Protein AF-A0A6G4WP25-F1 (afdb_monomer)

Sequence (79 aa):
MSSVATSHGGWKSIVLLSVGLGLSALVAANAHLLYVAASSQPDCVAHLQHGEGNGTTSFSAATSSCSSKPSVTTKALVE

Foldseek 3Di:
DDDPPPDPVVVVVVVVVVVVVVVVVVVVVVVVVVVCVCPVPPPPQPADEVPRDPPDPHHHDDDDPPPPPPDPVVVVVPD

Solvent-accessible surface area (backbone atoms only — not comparable to full-atom values): 5184 Å² total; per-residue (Å²): 140,83,83,80,72,90,42,84,63,47,59,54,47,53,50,50,50,51,52,51,51,52,51,50,52,52,51,51,54,53,52,48,52,52,49,51,64,55,68,74,67,71,72,75,66,84,56,33,57,80,87,67,48,87,75,84,89,56,61,50,54,78,83,72,86,69,83,71,71,79,66,76,73,67,68,73,76,78,115

Structure (mmCIF, N/CA/C/O backbone):
data_AF-A0A6G4WP25-F1
#
_entry.id   AF-A0A6G4WP25-F1
#
loop_
_atom_site.group_PDB
_atom_site.id
_atom_site.type_symbol
_atom_site.label_atom_id
_atom_site.label_alt_id
_atom_site.label_comp_id
_atom_site.label_asym_id
_atom_site.label_entity_id
_atom_site.label_seq_id
_atom_site.pdbx_PDB_ins_code
_atom_site.Cartn_x
_atom_site.Cartn_y
_atom_site.Cartn_z
_atom_site.occupancy
_atom_site.B_iso_or_equiv
_atom_site.auth_seq_id
_atom_site.auth_comp_id
_atom_site.auth_asym_id
_atom_site.auth_atom_id
_atom_site.pdbx_PDB_model_num
ATOM 1 N N . MET A 1 1 ? 30.634 -17.660 -22.672 1.00 38.19 1 MET A N 1
ATOM 2 C CA . MET A 1 1 ? 30.172 -16.863 -23.829 1.00 38.19 1 MET A CA 1
ATOM 3 C C . MET A 1 1 ? 29.405 -15.658 -23.299 1.00 38.19 1 MET A C 1
ATOM 5 O O . MET A 1 1 ? 28.196 -15.708 -23.153 1.00 38.19 1 MET A O 1
ATOM 9 N N . SER A 1 2 ? 30.125 -14.611 -22.896 1.00 46.44 2 SER A N 1
ATOM 10 C CA . SER A 1 2 ? 29.527 -13.404 -22.318 1.00 46.44 2 SER A CA 1
ATOM 11 C C . SER A 1 2 ? 29.465 -12.348 -23.409 1.00 46.44 2 SER A C 1
ATOM 13 O O . SER A 1 2 ? 30.480 -11.746 -23.745 1.00 46.44 2 SER A O 1
ATOM 15 N N . SER A 1 3 ? 28.291 -12.176 -24.008 1.00 46.22 3 SER A N 1
ATOM 16 C CA . SER A 1 3 ? 28.053 -11.090 -24.954 1.00 46.22 3 SER A CA 1
ATOM 17 C C . SER A 1 3 ? 27.618 -9.865 -24.155 1.00 46.22 3 SER A C 1
ATOM 19 O O . SER A 1 3 ? 26.447 -9.733 -23.802 1.00 46.22 3 SER A O 1
ATOM 21 N N . VAL A 1 4 ? 28.569 -8.995 -23.802 1.00 56.12 4 VAL A N 1
ATOM 22 C CA . VAL A 1 4 ? 28.241 -7.651 -23.318 1.00 56.12 4 VAL A CA 1
ATOM 23 C C . VAL A 1 4 ? 28.033 -6.779 -24.553 1.00 56.12 4 VAL A C 1
ATOM 25 O O . VAL A 1 4 ? 28.960 -6.240 -25.150 1.00 56.12 4 VAL A O 1
ATOM 28 N N . ALA A 1 5 ? 26.791 -6.733 -25.025 1.00 56.97 5 ALA A N 1
ATOM 29 C CA . ALA A 1 5 ? 26.407 -5.803 -26.071 1.00 56.97 5 ALA A CA 1
ATOM 30 C C . ALA A 1 5 ? 26.341 -4.405 -25.448 1.00 56.97 5 ALA A C 1
ATOM 32 O O . ALA A 1 5 ? 25.345 -4.036 -24.822 1.00 56.97 5 ALA A O 1
ATOM 33 N N . THR A 1 6 ? 27.402 -3.616 -25.606 1.00 59.72 6 THR A N 1
ATOM 34 C CA . THR A 1 6 ? 27.399 -2.186 -25.277 1.00 59.72 6 THR A CA 1
ATOM 35 C C . THR A 1 6 ? 26.562 -1.449 -26.325 1.00 59.72 6 THR A C 1
ATOM 37 O O . THR A 1 6 ? 27.063 -0.815 -27.246 1.00 59.72 6 THR A O 1
ATOM 40 N N . SER A 1 7 ? 25.243 -1.595 -26.214 1.00 59.34 7 SER A N 1
ATOM 41 C CA . SER A 1 7 ? 24.261 -0.822 -26.963 1.00 59.34 7 SER A CA 1
ATOM 42 C C . SER A 1 7 ? 23.858 0.377 -26.116 1.00 59.34 7 SER A C 1
ATOM 44 O O . SER A 1 7 ? 23.595 0.245 -24.922 1.00 59.34 7 SER A O 1
ATOM 46 N N . HIS A 1 8 ? 23.739 1.551 -26.725 1.00 56.94 8 HIS A N 1
ATOM 47 C CA . HIS A 1 8 ? 23.197 2.751 -26.081 1.00 56.94 8 HIS A CA 1
ATOM 48 C C . HIS A 1 8 ? 21.770 2.522 -25.510 1.00 56.94 8 HIS A C 1
ATOM 50 O O . HIS A 1 8 ? 21.307 3.263 -24.642 1.00 56.94 8 HIS A O 1
ATOM 56 N N . GLY A 1 9 ? 21.076 1.459 -25.948 1.00 62.06 9 GLY A N 1
ATOM 57 C CA . GLY A 1 9 ? 19.824 0.967 -25.356 1.00 62.06 9 GLY A CA 1
ATOM 58 C C . GLY A 1 9 ? 19.989 0.159 -24.059 1.00 62.06 9 GLY A C 1
ATOM 59 O O . GLY A 1 9 ? 19.055 0.101 -23.262 1.00 62.06 9 GLY A O 1
ATOM 60 N N . GLY A 1 10 ? 21.166 -0.412 -23.799 1.00 76.19 10 GLY A N 1
ATOM 61 C CA . GLY A 1 10 ? 21.481 -1.178 -22.590 1.00 76.19 10 GLY A CA 1
ATOM 62 C C . GLY A 1 10 ? 21.548 -0.303 -21.339 1.00 76.19 10 GLY A C 1
ATOM 63 O O . GLY A 1 10 ? 20.901 -0.619 -20.348 1.00 76.19 10 GLY A O 1
ATOM 64 N N . TRP A 1 11 ? 22.224 0.852 -21.400 1.00 85.56 11 TRP A N 1
ATOM 65 C CA . TRP A 1 11 ? 22.245 1.809 -20.280 1.00 85.56 11 TRP A CA 1
ATOM 66 C C . TRP A 1 11 ? 20.837 2.309 -19.955 1.00 85.56 11 TRP A C 1
ATOM 68 O O . TRP A 1 11 ? 20.422 2.306 -18.799 1.00 85.56 11 TRP A O 1
ATOM 78 N N . LYS A 1 12 ? 20.074 2.707 -20.981 1.00 85.69 12 LYS A N 1
ATOM 79 C CA . LYS A 1 12 ? 18.681 3.142 -20.812 1.00 85.69 12 LYS A CA 1
ATOM 80 C C . LYS A 1 12 ? 17.824 2.040 -20.191 1.00 85.69 12 LYS A C 1
ATOM 82 O O . LYS A 1 12 ? 17.031 2.328 -19.303 1.00 85.69 12 LYS A O 1
ATOM 87 N N . SER A 1 13 ? 18.028 0.789 -20.604 1.00 87.94 13 SER A N 1
ATOM 88 C CA . SER A 1 13 ? 17.338 -0.367 -20.023 1.00 87.94 13 SER A CA 1
ATOM 89 C C . SER A 1 13 ? 17.727 -0.591 -18.562 1.00 87.94 13 SER A C 1
ATOM 91 O O . SER A 1 13 ? 16.846 -0.797 -17.739 1.00 87.94 13 SER A O 1
ATOM 93 N N . ILE A 1 14 ? 19.008 -0.481 -18.202 1.00 91.75 14 ILE A N 1
ATOM 94 C CA . ILE A 1 14 ? 19.468 -0.594 -16.807 1.00 91.75 14 ILE A CA 1
ATOM 95 C C . ILE A 1 14 ? 18.850 0.510 -15.940 1.00 91.75 14 ILE A C 1
ATOM 97 O O . ILE A 1 14 ? 18.361 0.232 -14.847 1.00 91.75 14 ILE A O 1
ATOM 101 N N . VAL A 1 15 ? 18.820 1.750 -16.436 1.00 93.62 15 VAL A N 1
ATOM 102 C CA . VAL A 1 15 ? 18.185 2.872 -15.730 1.00 93.62 15 VAL A CA 1
ATOM 103 C C . VAL A 1 15 ? 16.687 2.622 -15.557 1.00 93.62 15 VAL A C 1
ATOM 105 O O . VAL A 1 15 ? 16.179 2.768 -14.450 1.00 93.62 15 VAL A O 1
ATOM 108 N N . LEU A 1 16 ? 15.983 2.190 -16.607 1.00 95.31 16 LEU A N 1
ATOM 109 C CA . LEU A 1 16 ? 14.553 1.874 -16.533 1.00 95.31 16 LEU A CA 1
ATOM 110 C C . LEU A 1 16 ? 14.257 0.730 -15.559 1.00 95.31 16 LEU A C 1
ATOM 112 O O . LEU A 1 16 ? 13.308 0.830 -14.785 1.00 95.31 16 LEU A O 1
ATOM 116 N N . LEU A 1 17 ? 15.075 -0.324 -15.553 1.00 96.31 17 LEU A N 1
ATOM 117 C CA . LEU A 1 17 ? 14.937 -1.430 -14.605 1.00 96.31 17 LEU A CA 1
ATOM 118 C C . LEU A 1 17 ? 15.179 -0.971 -13.165 1.00 96.31 17 LEU A C 1
ATOM 120 O O . LEU A 1 17 ? 14.415 -1.342 -12.281 1.00 96.31 17 LEU A O 1
ATOM 124 N N . SER A 1 18 ? 16.192 -0.133 -12.932 1.00 96.38 18 SER A N 1
ATOM 125 C CA . SER A 1 18 ? 16.475 0.435 -11.609 1.00 96.38 18 SER A CA 1
ATOM 126 C C . SER A 1 18 ? 15.316 1.299 -11.103 1.00 96.38 18 SER A C 1
ATOM 128 O O . SER A 1 18 ? 14.841 1.112 -9.984 1.00 96.38 18 SER A O 1
ATOM 130 N N . VAL A 1 19 ? 14.791 2.189 -11.952 1.00 97.75 19 VAL A N 1
ATOM 131 C 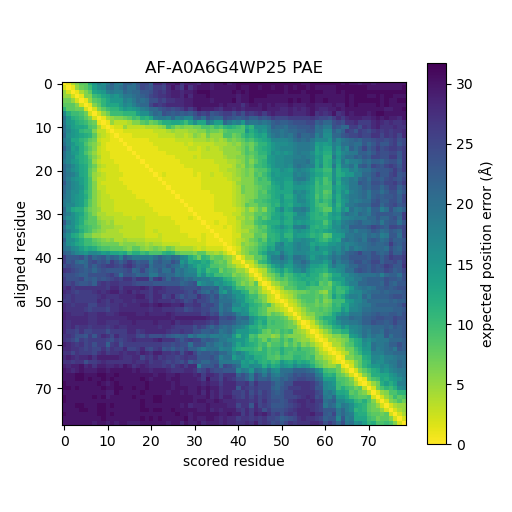CA . VAL A 1 19 ? 13.628 3.025 -11.619 1.00 97.75 19 VAL A CA 1
ATOM 132 C C . VAL A 1 19 ? 12.394 2.164 -11.353 1.00 97.75 19 VAL A C 1
ATOM 134 O O . VAL A 1 19 ? 11.713 2.373 -10.352 1.00 97.75 19 VAL A O 1
ATOM 137 N N . GLY A 1 20 ? 12.123 1.174 -12.207 1.00 98.31 20 GLY A N 1
ATOM 138 C CA . GLY A 1 20 ? 10.999 0.253 -12.034 1.00 98.31 20 GLY A CA 1
ATOM 139 C C . GLY A 1 20 ? 11.093 -0.552 -10.738 1.00 98.31 20 GLY A C 1
ATOM 140 O O . GLY A 1 20 ? 10.096 -0.691 -10.033 1.00 98.31 20 GLY A O 1
ATOM 141 N N . LEU A 1 21 ? 12.293 -1.022 -10.389 1.00 98.44 21 LEU A N 1
ATOM 142 C CA . LEU A 1 21 ? 12.556 -1.730 -9.138 1.00 98.44 21 LEU A CA 1
ATOM 143 C C . LEU A 1 21 ? 12.395 -0.816 -7.913 1.00 98.44 21 LEU A C 1
ATOM 145 O O . LEU A 1 21 ? 11.836 -1.228 -6.901 1.00 98.44 21 LEU A O 1
ATOM 149 N N . GLY A 1 22 ? 12.843 0.437 -8.005 1.00 98.56 22 GLY A N 1
ATOM 150 C CA . GLY A 1 22 ? 12.642 1.428 -6.949 1.00 98.56 22 GLY A CA 1
ATOM 151 C C . GLY A 1 22 ? 11.162 1.745 -6.725 1.00 98.56 22 GLY A C 1
ATOM 152 O O . GLY A 1 22 ? 10.697 1.759 -5.585 1.00 98.56 22 GLY A O 1
ATOM 153 N N . LEU A 1 23 ? 10.399 1.942 -7.806 1.00 98.69 23 LEU A N 1
ATOM 154 C CA . LEU A 1 23 ? 8.956 2.177 -7.726 1.00 98.69 23 LEU A CA 1
ATOM 155 C C . LEU A 1 23 ? 8.216 0.973 -7.142 1.00 98.69 23 LEU A C 1
ATOM 157 O O . LEU A 1 23 ? 7.352 1.153 -6.285 1.00 98.69 23 LEU A O 1
ATOM 161 N N . SER A 1 24 ? 8.543 -0.243 -7.582 1.00 98.31 24 SER A N 1
ATOM 162 C CA . SER A 1 24 ? 7.884 -1.449 -7.077 1.00 98.31 24 SER A CA 1
ATOM 163 C C . SER A 1 24 ? 8.172 -1.664 -5.592 1.00 98.31 24 SER A C 1
ATOM 165 O O . SER A 1 24 ? 7.244 -1.952 -4.835 1.00 98.31 24 SER A O 1
ATOM 167 N N . ALA A 1 25 ? 9.412 -1.431 -5.150 1.00 98.56 25 ALA A N 1
ATOM 168 C CA . ALA A 1 25 ? 9.779 -1.478 -3.738 1.00 98.56 25 ALA A CA 1
ATOM 169 C C . ALA A 1 25 ? 9.010 -0.436 -2.911 1.00 98.56 25 ALA A C 1
ATOM 171 O O . ALA A 1 25 ? 8.476 -0.766 -1.852 1.00 98.56 25 ALA A O 1
ATOM 172 N N . LEU A 1 26 ? 8.898 0.802 -3.408 1.00 98.44 26 LEU A N 1
ATOM 173 C CA . LEU A 1 26 ? 8.140 1.858 -2.739 1.00 98.44 26 LEU A CA 1
ATOM 174 C C . LEU A 1 26 ? 6.657 1.482 -2.606 1.00 98.44 26 LEU A C 1
ATOM 176 O O . LEU A 1 26 ? 6.093 1.593 -1.517 1.00 98.44 26 LEU A O 1
ATOM 180 N N . VAL A 1 27 ? 6.026 1.008 -3.683 1.00 98.69 27 VAL A N 1
ATOM 181 C CA . VAL A 1 27 ? 4.621 0.569 -3.656 1.00 98.69 27 VAL A CA 1
ATOM 182 C C . VAL A 1 27 ? 4.434 -0.591 -2.676 1.00 98.69 27 VAL A C 1
ATOM 184 O O . VAL A 1 27 ? 3.527 -0.534 -1.848 1.00 98.69 27 VAL A O 1
ATOM 187 N N . ALA A 1 28 ? 5.306 -1.601 -2.710 1.00 98.38 28 ALA A N 1
ATOM 188 C CA . ALA A 1 28 ? 5.231 -2.752 -1.813 1.00 98.38 28 ALA A CA 1
ATOM 189 C C . ALA A 1 28 ? 5.372 -2.351 -0.335 1.00 98.38 28 ALA A C 1
ATOM 191 O O . ALA A 1 28 ? 4.590 -2.806 0.500 1.00 98.38 28 ALA A O 1
ATOM 192 N N . ALA A 1 29 ? 6.314 -1.459 -0.011 1.00 98.31 29 ALA A N 1
ATOM 193 C CA . ALA A 1 29 ? 6.505 -0.966 1.352 1.00 98.31 29 ALA A CA 1
ATOM 194 C C . ALA A 1 29 ? 5.258 -0.234 1.873 1.00 98.31 29 A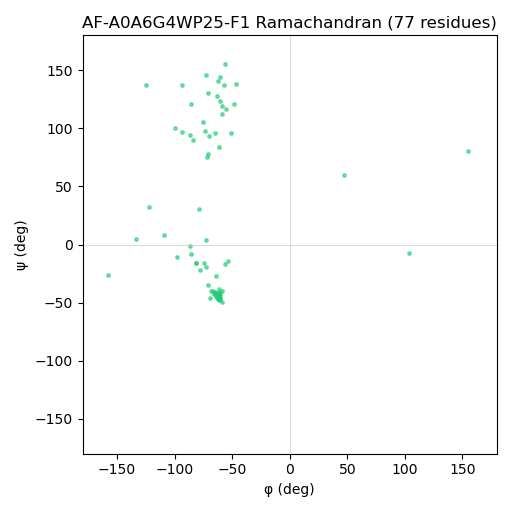LA A C 1
ATOM 196 O O . ALA A 1 29 ? 4.795 -0.508 2.979 1.00 98.31 29 ALA A O 1
ATOM 197 N N . ASN A 1 30 ? 4.667 0.652 1.065 1.00 98.12 30 ASN A N 1
ATOM 198 C CA . ASN A 1 30 ? 3.458 1.379 1.458 1.00 98.12 30 ASN A CA 1
ATOM 199 C C . ASN A 1 30 ? 2.231 0.458 1.560 1.00 98.12 30 ASN A C 1
ATOM 201 O O . ASN A 1 30 ? 1.448 0.581 2.501 1.00 98.12 30 ASN A O 1
ATOM 205 N N . ALA A 1 31 ? 2.080 -0.502 0.643 1.00 98.06 31 ALA A N 1
ATOM 206 C CA . ALA A 1 31 ? 1.018 -1.504 0.711 1.00 98.06 31 ALA A CA 1
ATOM 207 C C . ALA A 1 31 ? 1.123 -2.359 1.984 1.00 98.06 31 ALA A C 1
ATOM 209 O O . ALA A 1 31 ? 0.109 -2.649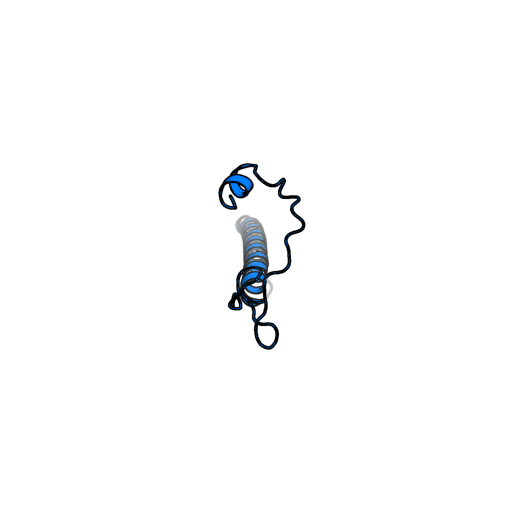 2.618 1.00 98.06 31 ALA A O 1
ATOM 210 N N . HIS A 1 32 ? 2.343 -2.703 2.405 1.00 96.75 32 HIS A N 1
ATOM 211 C CA . HIS A 1 32 ? 2.575 -3.424 3.653 1.00 96.75 32 HIS A CA 1
ATOM 212 C C . HIS A 1 32 ? 2.157 -2.603 4.882 1.00 96.75 32 HIS A C 1
ATOM 214 O O . HIS A 1 32 ? 1.527 -3.140 5.790 1.00 96.75 32 HIS A O 1
ATOM 220 N N . LEU A 1 33 ? 2.455 -1.299 4.914 1.00 94.25 33 LEU A N 1
ATOM 221 C CA . LEU A 1 33 ? 2.014 -0.422 6.006 1.00 94.25 33 LEU A CA 1
ATOM 222 C C . LEU A 1 33 ? 0.485 -0.352 6.101 1.00 94.25 33 LEU A C 1
ATOM 224 O O . LEU A 1 33 ? -0.061 -0.458 7.198 1.00 94.25 33 LEU A O 1
ATOM 228 N N . LEU A 1 34 ? -0.204 -0.229 4.963 1.00 93.31 34 LEU A N 1
ATOM 229 C CA . LEU A 1 34 ? -1.669 -0.256 4.919 1.00 93.31 34 LEU A CA 1
ATOM 230 C C . LEU A 1 34 ? -2.232 -1.599 5.394 1.00 93.31 34 LEU A C 1
ATOM 232 O O . LEU A 1 34 ? -3.186 -1.614 6.169 1.00 93.31 34 LEU A O 1
ATOM 236 N N . TYR A 1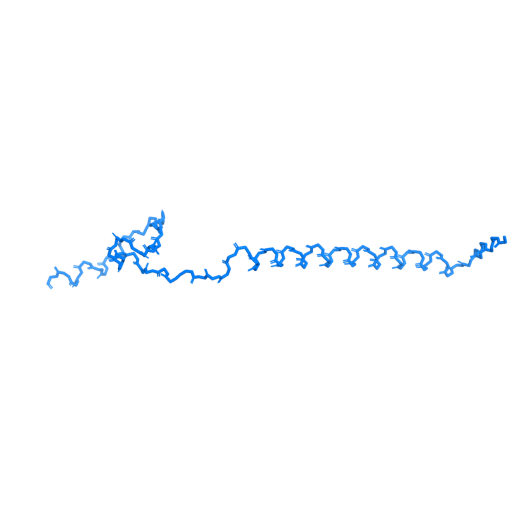 35 ? -1.629 -2.713 4.968 1.00 94.19 35 TYR A N 1
ATOM 237 C CA . TYR A 1 35 ? -2.020 -4.049 5.416 1.00 94.19 35 TYR A CA 1
ATOM 238 C C . TYR A 1 35 ? -1.897 -4.184 6.935 1.00 94.19 35 TYR A C 1
ATOM 240 O O . TYR A 1 35 ? -2.865 -4.570 7.583 1.00 94.19 35 TYR A O 1
ATOM 248 N N . VAL A 1 36 ? -0.752 -3.796 7.506 1.00 93.19 36 VAL A N 1
ATOM 249 C CA . VAL A 1 36 ? -0.522 -3.834 8.958 1.00 93.19 36 VAL A CA 1
ATOM 250 C C . VAL A 1 36 ? -1.522 -2.947 9.698 1.00 93.19 36 VAL A C 1
ATOM 252 O O . VAL A 1 36 ? -2.079 -3.370 10.710 1.00 93.19 36 VAL A O 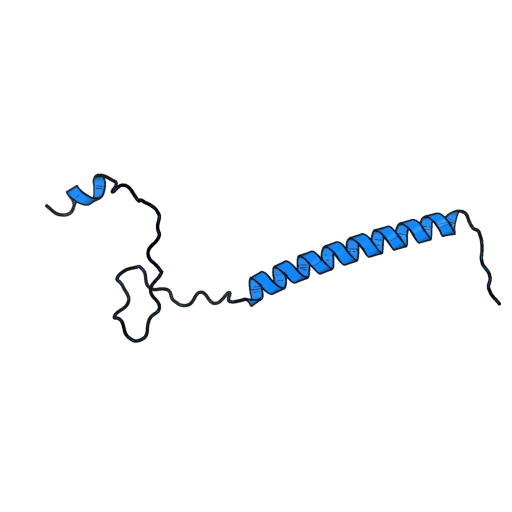1
ATOM 255 N N . ALA A 1 37 ? -1.784 -1.737 9.199 1.00 89.44 37 ALA A N 1
ATOM 256 C CA . ALA A 1 37 ? -2.753 -0.831 9.810 1.00 89.44 37 ALA A CA 1
ATOM 257 C C . ALA A 1 37 ? -4.167 -1.435 9.827 1.00 89.44 37 ALA A C 1
ATOM 259 O O . ALA A 1 37 ? -4.840 -1.391 10.854 1.00 89.44 37 ALA A O 1
ATOM 260 N N . ALA A 1 38 ? -4.591 -2.052 8.722 1.00 86.38 38 ALA A N 1
ATOM 261 C CA . ALA A 1 38 ? -5.893 -2.701 8.628 1.00 86.38 38 ALA A CA 1
ATOM 262 C C . ALA A 1 38 ? -5.973 -3.998 9.450 1.00 86.38 38 ALA A C 1
ATOM 264 O O . ALA A 1 38 ? -7.019 -4.290 10.015 1.00 86.38 38 ALA A O 1
ATOM 265 N N . SER A 1 39 ? -4.893 -4.776 9.546 1.00 82.19 39 SER A N 1
ATOM 266 C CA . SER A 1 39 ? -4.896 -6.071 10.239 1.00 82.19 39 SER A CA 1
ATOM 267 C C . SER A 1 39 ? -4.759 -5.965 11.759 1.00 82.19 39 SER A C 1
ATOM 269 O O . SER A 1 39 ? -4.995 -6.948 12.454 1.00 82.19 39 SER A O 1
ATOM 271 N N . SER A 1 40 ? -4.333 -4.815 12.292 1.00 76.81 40 SER A N 1
ATOM 272 C CA . SER A 1 40 ? -3.919 -4.710 13.700 1.00 76.81 40 SER A CA 1
ATOM 273 C C . SER A 1 40 ? -5.065 -4.724 14.719 1.00 76.81 40 SER A C 1
ATOM 275 O O . SER A 1 40 ? -4.763 -4.941 15.889 1.00 76.81 40 SER A O 1
ATOM 277 N N . GLN A 1 41 ? -6.320 -4.509 14.293 1.00 65.88 41 GLN A N 1
ATOM 278 C CA . GLN A 1 41 ? -7.608 -4.738 14.993 1.00 65.88 41 GLN A CA 1
ATOM 279 C C . GLN A 1 41 ? -8.675 -3.795 14.387 1.00 65.88 41 GLN A C 1
ATOM 281 O O . GLN A 1 41 ? -8.938 -2.729 14.941 1.00 65.88 41 GLN A O 1
ATOM 286 N N . PRO A 1 42 ? -9.273 -4.128 13.228 1.00 58.59 42 PRO A N 1
ATOM 287 C CA . PRO A 1 42 ? -10.353 -3.337 12.633 1.00 58.59 42 PRO A CA 1
ATOM 288 C C . PRO A 1 42 ? -11.731 -3.717 13.187 1.00 58.59 42 PRO A C 1
ATOM 290 O O . PRO A 1 42 ? -12.715 -3.047 12.878 1.00 58.59 42 PRO A O 1
ATOM 293 N N . ASP A 1 43 ? -11.817 -4.785 13.988 1.00 55.91 43 ASP A N 1
ATOM 294 C CA . ASP A 1 43 ? -13.012 -5.051 14.771 1.00 55.91 43 ASP A CA 1
ATOM 295 C C . ASP A 1 43 ? -13.077 -3.991 15.862 1.00 55.91 43 ASP A C 1
ATOM 297 O O . ASP A 1 43 ? -12.472 -4.106 16.931 1.00 55.91 43 ASP A O 1
ATOM 301 N N . CYS A 1 44 ? -13.798 -2.915 15.548 1.00 54.91 44 CYS A N 1
ATOM 302 C CA . CYS A 1 44 ? -14.403 -2.058 16.542 1.00 54.91 44 CYS A CA 1
ATOM 303 C C . CYS A 1 44 ? -15.187 -2.979 17.475 1.00 54.91 44 CYS A C 1
ATOM 305 O O . CYS A 1 44 ? -16.322 -3.362 17.184 1.00 54.91 44 CYS A O 1
ATOM 307 N N . VAL A 1 45 ? -14.571 -3.353 18.597 1.00 59.88 45 VAL A N 1
ATOM 308 C CA . VAL A 1 45 ? -15.280 -3.928 19.735 1.00 59.88 45 VAL A CA 1
ATOM 309 C C . VAL A 1 45 ? -16.495 -3.033 19.959 1.00 59.88 45 VAL A C 1
ATOM 311 O O . VAL A 1 45 ? -16.372 -1.816 19.810 1.00 59.88 45 VAL A O 1
ATOM 314 N N . ALA A 1 46 ? -17.670 -3.601 20.246 1.00 60.53 46 ALA A N 1
ATOM 315 C CA . ALA A 1 46 ? -18.870 -2.814 20.517 1.00 60.53 46 ALA A CA 1
ATOM 316 C C . ALA A 1 46 ? -18.626 -1.937 21.758 1.00 60.53 46 ALA A C 1
ATOM 318 O O . ALA A 1 46 ? -18.908 -2.325 22.891 1.00 60.53 46 ALA A O 1
ATOM 319 N N . HIS A 1 47 ? -18.006 -0.778 21.546 1.00 56.28 47 HIS A N 1
ATOM 320 C CA . HIS A 1 47 ? -17.661 0.167 22.580 1.00 56.28 47 HIS A CA 1
ATOM 321 C C . HIS A 1 47 ? -18.956 0.854 22.956 1.00 56.28 47 HIS A C 1
ATOM 323 O O . HIS A 1 47 ? -19.498 1.666 22.207 1.00 56.28 47 HIS A O 1
ATOM 329 N N . LEU A 1 48 ? -19.469 0.481 24.119 1.00 57.28 48 LEU A N 1
ATOM 330 C CA . LEU A 1 48 ? -20.561 1.204 24.735 1.00 57.28 48 LEU A CA 1
ATOM 331 C C . LEU A 1 48 ? -20.082 2.631 25.026 1.00 57.28 48 LEU A C 1
ATOM 333 O O . LEU A 1 48 ? -18.919 2.852 25.400 1.00 57.28 48 LEU A O 1
ATOM 337 N N . GLN A 1 49 ? -20.971 3.603 24.815 1.00 58.09 49 GLN A N 1
ATOM 338 C CA . GLN A 1 49 ? -20.693 4.996 25.152 1.00 58.09 49 GLN A CA 1
ATOM 339 C C . GLN A 1 49 ? -20.320 5.109 26.633 1.00 58.09 49 GLN A C 1
ATOM 341 O O . GLN A 1 49 ? -20.659 4.257 27.461 1.00 58.09 49 GLN A O 1
ATOM 346 N N . HIS A 1 50 ? -19.574 6.159 26.969 1.00 54.28 50 HIS A N 1
ATOM 347 C CA . HIS A 1 50 ? -19.172 6.405 28.346 1.00 54.28 50 HIS A CA 1
ATOM 348 C C . HIS A 1 50 ? -20.416 6.456 29.254 1.00 54.28 50 HIS A C 1
ATOM 350 O O . HIS A 1 50 ? -21.267 7.322 29.078 1.00 54.28 50 HIS A O 1
ATOM 356 N N . GLY A 1 51 ? -20.517 5.514 30.199 1.00 58.69 51 GLY A N 1
ATOM 357 C CA . GLY A 1 51 ? -21.658 5.373 31.114 1.00 58.69 51 GLY A CA 1
ATOM 358 C C . GLY A 1 51 ? -22.644 4.242 30.788 1.00 58.69 51 GLY A C 1
ATOM 359 O O . GLY A 1 51 ? -23.494 3.948 31.619 1.00 58.69 51 GLY A O 1
ATOM 360 N N . GLU A 1 52 ? -22.513 3.567 29.643 1.00 60.88 52 GLU A N 1
ATOM 361 C CA . GLU A 1 52 ? -23.487 2.555 29.195 1.00 60.88 52 GLU A CA 1
ATOM 362 C C . GLU A 1 52 ? -23.073 1.097 29.519 1.00 60.88 52 GLU A C 1
ATOM 364 O O . GLU A 1 52 ? -23.867 0.164 29.429 1.00 60.88 52 GLU A O 1
ATOM 369 N N . GLY A 1 53 ? -21.831 0.868 29.959 1.00 61.53 53 GLY A N 1
ATOM 370 C CA . GLY A 1 53 ? -21.354 -0.458 30.372 1.00 61.53 53 GLY A CA 1
ATOM 371 C C . GLY A 1 53 ? -21.658 -0.800 31.837 1.00 61.53 53 GLY A C 1
ATOM 372 O O . GLY A 1 53 ? -21.130 -0.153 32.736 1.00 61.53 53 GLY A O 1
ATOM 373 N N . ASN A 1 54 ? -22.398 -1.888 32.093 1.00 61.34 54 ASN A N 1
ATOM 374 C CA . ASN A 1 54 ? -22.710 -2.416 33.440 1.00 61.34 54 ASN A CA 1
ATOM 375 C C . ASN A 1 54 ? -21.557 -3.236 34.083 1.00 61.34 54 ASN 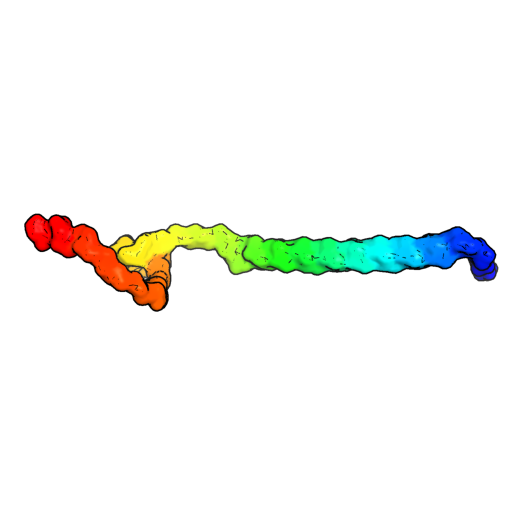A C 1
ATOM 377 O O . ASN A 1 54 ? -21.782 -4.193 34.818 1.00 61.34 54 ASN A O 1
ATOM 381 N N . GLY A 1 55 ? -20.304 -2.898 33.761 1.00 58.47 55 GLY A N 1
ATOM 382 C CA . GLY A 1 55 ? -19.112 -3.322 34.504 1.00 58.47 55 GLY A CA 1
ATOM 383 C C . GLY A 1 55 ? -18.997 -4.806 34.872 1.00 58.47 55 GLY A C 1
ATOM 384 O O . GLY A 1 55 ? -18.874 -5.105 36.048 1.00 58.47 55 GLY A O 1
ATOM 385 N N . THR A 1 56 ? -18.983 -5.725 33.900 1.00 59.44 56 THR A N 1
ATOM 386 C CA . THR A 1 56 ? -18.390 -7.080 34.063 1.00 59.44 56 THR A CA 1
ATOM 387 C C . THR A 1 56 ? -18.000 -7.733 32.728 1.00 59.44 56 THR A C 1
ATOM 389 O O . THR A 1 56 ? -17.075 -8.539 32.707 1.00 59.44 56 THR A O 1
ATOM 392 N N . THR A 1 57 ? -18.644 -7.373 31.608 1.00 58.53 57 THR A N 1
ATOM 393 C CA . THR A 1 57 ? -18.423 -8.011 30.289 1.00 58.53 57 THR A CA 1
ATOM 394 C C . THR A 1 57 ? -18.247 -7.039 29.112 1.00 58.53 57 THR A C 1
ATOM 396 O O . THR A 1 57 ? -18.131 -7.487 27.974 1.00 58.53 57 THR A O 1
ATOM 399 N N . SER A 1 58 ? -18.204 -5.723 29.358 1.00 59.84 58 SER A N 1
ATOM 400 C CA . SER A 1 58 ? -18.203 -4.698 28.300 1.00 59.84 58 SER A CA 1
ATOM 401 C C . SER A 1 58 ? -17.016 -3.740 28.405 1.00 59.84 58 SER A C 1
ATOM 403 O O . SER A 1 58 ? -16.694 -3.254 29.489 1.00 59.84 58 SER A O 1
ATOM 405 N N . PHE A 1 59 ? -16.404 -3.422 27.261 1.00 57.78 59 PHE A N 1
ATOM 406 C CA . PHE A 1 59 ? -15.305 -2.462 27.146 1.00 57.78 59 PHE A CA 1
ATOM 407 C C . PHE A 1 59 ? -15.849 -1.065 26.813 1.00 57.78 59 PHE A C 1
ATOM 409 O O . PHE A 1 59 ? -16.121 -0.755 25.652 1.00 57.78 59 PHE A O 1
ATOM 416 N N . SER A 1 60 ? -16.019 -0.218 27.829 1.00 61.34 60 SER A N 1
ATOM 417 C CA . SER A 1 60 ? -16.416 1.185 27.643 1.00 61.34 60 SER A CA 1
ATOM 418 C C . SER A 1 60 ? -15.267 2.015 27.067 1.00 61.34 60 SER A C 1
ATOM 420 O 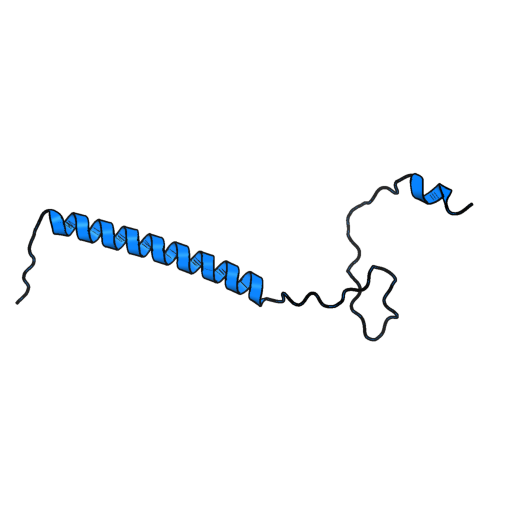O . SER A 1 60 ? -14.103 1.791 27.407 1.00 61.34 60 SER A O 1
ATOM 422 N N . ALA A 1 61 ? -15.589 3.001 26.226 1.00 62.94 61 ALA A N 1
ATOM 423 C CA . ALA A 1 61 ? -14.591 3.935 25.708 1.00 62.94 61 ALA A CA 1
ATOM 424 C C . ALA A 1 61 ? -13.850 4.661 26.852 1.00 62.94 61 ALA A C 1
ATOM 426 O O . ALA A 1 61 ? -14.464 5.104 27.831 1.00 62.94 61 ALA A O 1
ATOM 427 N N . ALA A 1 62 ? -12.525 4.795 26.719 1.00 65.38 62 ALA A N 1
ATOM 428 C CA . ALA A 1 62 ? -11.711 5.570 27.650 1.00 65.38 62 ALA A CA 1
ATOM 429 C C . ALA A 1 62 ? -12.162 7.042 27.664 1.00 65.38 62 ALA A C 1
ATOM 431 O O . ALA A 1 62 ? -12.553 7.592 26.633 1.00 65.38 62 ALA A O 1
ATOM 432 N N . THR A 1 63 ? -12.108 7.685 28.835 1.00 59.44 63 THR A N 1
ATOM 433 C CA . THR A 1 63 ? -12.473 9.103 28.964 1.00 59.44 63 THR A CA 1
ATOM 434 C C . THR A 1 63 ? -11.524 9.972 28.130 1.00 59.44 63 THR A C 1
ATOM 436 O O . THR A 1 63 ? -10.302 9.840 28.226 1.00 59.44 63 THR A O 1
ATOM 439 N N . SER A 1 64 ? -12.065 10.840 27.271 1.00 63.91 64 SER A N 1
ATOM 440 C CA . SER A 1 64 ? -11.247 11.744 26.459 1.00 63.91 64 SER A CA 1
ATOM 441 C C . SER A 1 64 ? -10.621 12.820 27.345 1.00 63.91 64 SER A C 1
ATOM 443 O O . SER A 1 64 ? -11.339 13.512 28.063 1.00 63.91 64 SER A O 1
ATOM 445 N N . SER A 1 65 ? -9.309 13.045 27.237 1.00 59.31 65 SER A N 1
ATOM 446 C CA . SER A 1 65 ? -8.618 14.140 27.944 1.00 59.31 65 SER A CA 1
ATOM 447 C C . SER A 1 65 ? -8.914 15.534 27.373 1.00 59.31 65 SER A C 1
ATOM 449 O O . SER A 1 65 ? -8.320 16.519 27.810 1.00 59.31 65 SER A O 1
ATOM 451 N N . CYS A 1 66 ? -9.806 15.642 26.383 1.00 53.81 66 CYS A N 1
ATOM 452 C CA . CYS A 1 66 ? -10.288 16.925 25.902 1.00 53.81 66 CYS A CA 1
ATOM 453 C C . CYS A 1 66 ? -10.935 17.672 27.070 1.00 53.81 66 CYS A C 1
ATOM 455 O O . CYS A 1 66 ? -11.920 17.214 27.647 1.00 53.81 66 CYS A O 1
ATOM 457 N N . SER A 1 67 ? -10.389 18.842 27.402 1.00 55.19 67 SER A N 1
ATOM 458 C CA . SER A 1 67 ? -11.053 19.789 28.292 1.00 55.19 67 SER A CA 1
ATOM 459 C C . SER A 1 67 ? -12.235 20.385 27.531 1.00 55.19 67 SER A C 1
ATOM 461 O O . SER A 1 67 ? -12.161 21.475 26.963 1.00 55.19 67 SER A O 1
ATOM 463 N N . SER A 1 68 ? -13.318 19.616 27.436 1.00 50.34 68 SER A N 1
ATOM 464 C CA . SER A 1 68 ? -14.607 20.124 27.002 1.00 50.34 68 SER A CA 1
ATOM 465 C C . SER A 1 68 ? -15.039 21.122 28.061 1.00 50.34 68 SER A C 1
ATOM 467 O O . SER A 1 68 ? -15.577 20.750 29.103 1.00 50.34 68 SER A O 1
ATOM 469 N N . LYS A 1 69 ? -14.766 22.409 27.819 1.00 53.69 69 LYS A N 1
ATOM 470 C CA . LYS A 1 69 ? -15.471 23.483 28.516 1.00 53.69 69 LYS A CA 1
ATOM 471 C C . LYS A 1 69 ? -16.957 23.136 28.406 1.00 53.69 69 LYS A C 1
ATOM 473 O O . LYS A 1 69 ? -17.421 22.968 27.275 1.00 53.69 69 LYS A O 1
ATOM 478 N N . PRO A 1 70 ? -17.686 22.967 29.520 1.00 52.72 70 PRO A N 1
ATOM 479 C CA . PRO A 1 70 ? -19.102 22.668 29.444 1.00 52.72 70 PRO A CA 1
ATOM 480 C C . PRO A 1 70 ? -19.757 23.815 28.681 1.00 52.72 70 PRO A C 1
ATOM 482 O O . PRO A 1 70 ? -19.751 24.962 29.131 1.00 52.72 70 PRO A O 1
ATOM 485 N N . SER A 1 71 ? -20.244 23.511 27.478 1.00 48.47 71 SER A N 1
ATOM 486 C CA . SER A 1 71 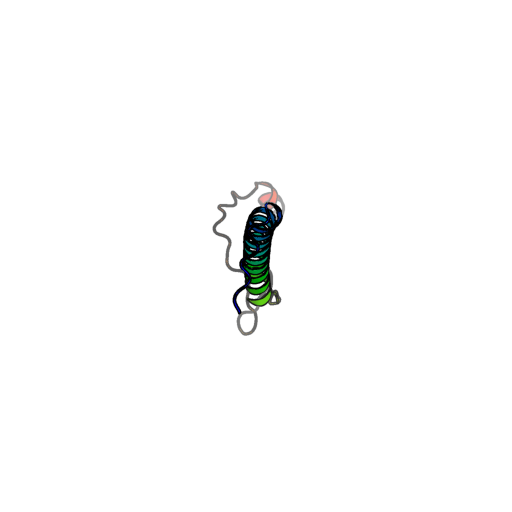? -21.091 24.429 26.739 1.00 48.47 71 SER A CA 1
ATOM 487 C C . SER A 1 71 ? -22.325 24.656 27.603 1.00 48.47 71 SER A C 1
ATOM 489 O O . SER A 1 71 ? -22.986 23.709 28.029 1.00 48.47 71 SER A O 1
ATOM 491 N N . VAL A 1 72 ? -22.586 25.923 27.908 1.00 57.12 72 VAL A N 1
ATOM 492 C CA . VAL A 1 72 ? -23.581 26.428 28.868 1.00 57.12 72 VAL A CA 1
ATOM 493 C C . VAL A 1 72 ? -25.001 25.880 28.620 1.00 57.12 72 VAL A C 1
ATOM 495 O O . VAL A 1 72 ? -25.849 25.918 29.504 1.00 57.12 72 VAL A O 1
ATOM 498 N N . THR A 1 73 ? -25.249 25.286 27.455 1.00 54.44 73 THR A N 1
ATOM 499 C CA . THR A 1 73 ? -26.529 24.715 27.031 1.00 54.44 73 THR A CA 1
ATOM 500 C C . THR A 1 73 ? -27.010 23.519 27.867 1.00 54.44 73 THR A C 1
ATOM 502 O O . THR A 1 73 ? -28.215 23.334 27.992 1.00 54.44 73 THR A O 1
ATOM 505 N N . THR A 1 74 ? -26.134 22.725 28.499 1.00 56.66 74 THR A N 1
ATOM 506 C CA . THR A 1 74 ? -26.576 21.521 29.247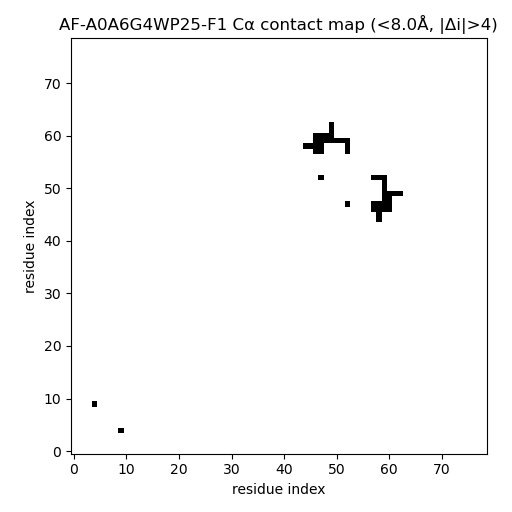 1.00 56.66 74 THR A CA 1
ATOM 507 C C . THR A 1 74 ? -27.104 21.824 30.658 1.00 56.66 74 THR A C 1
ATOM 509 O O . THR A 1 74 ? -27.807 21.005 31.240 1.00 56.66 74 THR A O 1
ATOM 512 N N . LYS A 1 75 ? -26.839 23.013 31.217 1.00 52.47 75 LYS A N 1
ATOM 513 C CA . LYS A 1 75 ? -27.390 23.421 32.527 1.00 52.47 75 LYS A CA 1
ATOM 514 C C . LYS A 1 75 ? -28.887 23.754 32.480 1.00 52.47 75 LYS A C 1
ATOM 516 O O . LYS A 1 75 ? -29.522 23.716 33.522 1.00 52.47 75 LYS A O 1
ATOM 521 N N . ALA A 1 76 ? -29.444 24.042 31.303 1.00 49.97 76 ALA A N 1
ATOM 522 C CA . ALA A 1 76 ? -30.840 24.458 31.149 1.00 49.97 76 ALA A CA 1
ATOM 523 C C . ALA A 1 76 ? -31.843 23.294 31.023 1.00 49.97 76 ALA A C 1
ATOM 525 O O . ALA A 1 76 ? -33.032 23.546 30.887 1.00 49.97 76 ALA A O 1
ATOM 526 N N . LEU A 1 77 ? -31.383 22.036 31.040 1.00 53.94 77 LEU A N 1
ATOM 527 C CA . LEU A 1 77 ? -32.256 20.852 30.954 1.00 53.94 77 LEU A CA 1
ATOM 528 C C . LEU A 1 77 ? -32.343 20.080 32.285 1.00 53.94 77 LEU A C 1
ATOM 530 O O . LEU A 1 77 ? -32.893 18.987 32.328 1.00 53.94 77 LEU A O 1
ATOM 534 N N . VAL A 1 78 ? -31.780 20.634 33.364 1.00 58.09 78 VAL A N 1
ATOM 535 C CA . VAL A 1 78 ? -31.852 20.071 34.727 1.00 58.09 78 VAL A CA 1
ATOM 536 C C . VAL A 1 78 ? -32.488 21.084 35.692 1.00 58.09 78 VAL A C 1
ATOM 538 O O . VAL A 1 78 ? -32.117 21.151 36.861 1.00 58.09 78 VAL A O 1
ATOM 541 N N . GLU A 1 79 ? -33.418 21.897 35.193 1.00 44.69 79 GLU A N 1
ATOM 542 C CA . GLU A 1 79 ? -34.419 22.578 36.024 1.00 44.69 79 GLU A CA 1
ATOM 543 C C . GLU A 1 79 ? -35.812 22.084 35.625 1.00 44.69 79 GLU A C 1
ATOM 545 O O . GLU A 1 79 ? -36.048 21.948 34.400 1.00 44.69 79 GLU A O 1
#

Mean predicted aligned error: 16.98 Å

Organism: NCBI:txid475069

pLDDT: mean 70.99, std 18.88, range [38.19, 98.69]

Secondary structure (DSSP, 8-state):
-------HHHHHHHHHHHHHHHHHHHHHHHHHHHHHHHHT-------BPTT---SSS--BPPPP-------GGGGGG--

Radius of gyration: 29.11 Å; Cα contacts (8 Å, |Δi|>4): 23; chains: 1; bounding box: 65×43×63 Å